Protein AF-A0A4Q3C623-F1 (afdb_monomer)

Nearest PDB structures (foldseek):
  6zt4-assembly1_A  TM=1.343E-01  e=7.161E-01  Mycolicibacterium smegmatis MC2 155

Sequence (150 aa):
MRYSRFEKGSGGHYLKSRSAMIDVTDSSFDDSQGRTTNYMIDLPGGARGRIERNVFVQGADKENHSAFITVASEGQQNSSVNLRIAGNDAHMARGVTWPSALLADRSGTPKQIVDNRIDSRIKPVSEIEAPGFTTRVKDRLRYYLSRLIG

Secondary structure (DSSP, 8-state):
-BS-EEE---SB-SEE---SEEEEES-EEE-TT-SSB--SEEETT--EEEEES-EEEE-S-BS--SEEEEESTT--SS--TTEEEES-EEEEPTT--S-EEEEEE-S---EEEES-EE-TTEEEEE---PPPHHHHHHHHHHHHHHTT--

Solvent-accessible surface area (backbone atoms only — not comparable to full-atom values): 7634 Å² total; per-residue (Å²): 92,60,75,44,83,45,62,54,41,81,43,51,49,81,38,74,43,76,48,54,66,44,51,43,31,54,26,38,41,40,26,64,67,23,35,56,17,34,31,48,34,33,21,38,25,12,30,21,45,39,43,28,48,28,41,37,31,44,39,76,42,47,77,42,60,65,30,37,31,37,28,11,76,78,40,68,83,27,65,33,57,61,22,30,42,29,48,25,41,39,41,69,25,91,89,55,83,72,66,32,13,53,29,26,54,63,61,86,51,61,63,41,78,42,77,56,49,59,38,96,53,42,38,75,64,36,75,65,74,68,74,51,71,67,55,53,51,52,54,53,50,51,55,52,52,62,60,72,77,104

Mean predicted aligned error: 6.78 Å

pLDDT: mean 90.94, std 13.11, range [45.91, 98.94]

Foldseek 3Di:
DEPEEAEAAAAEELEEDQDQADDAEHYEHADQNYAQYEANYENQQFHAYEDEHYEYEQHDHYLYAQENYEGNNNHHPHDNAAREYEHYEYEYHPPDDAAHEHYAYPNPHDYHQYHYHYPPRYHPYDDPPNPPPVSVVVVVVVVVVVVVVD

Radius of gyration: 14.98 Å; Cα contacts (8 Å, |Δi|>4): 395; chains: 1; bounding box: 33×34×41 Å

Structure (mmCIF, N/CA/C/O backbone):
data_AF-A0A4Q3C623-F1
#
_entry.id   AF-A0A4Q3C623-F1
#
loop_
_atom_site.group_PDB
_atom_site.id
_atom_site.type_symbol
_atom_site.label_atom_id
_atom_site.label_alt_id
_atom_site.label_comp_id
_atom_site.label_asym_id
_atom_site.label_entity_id
_atom_site.label_seq_id
_atom_site.pdbx_PDB_ins_code
_atom_site.Cartn_x
_atom_site.Cartn_y
_atom_site.Cartn_z
_atom_site.occupancy
_atom_site.B_iso_or_equiv
_atom_site.auth_seq_id
_atom_site.auth_comp_id
_atom_site.auth_asym_id
_atom_site.auth_atom_id
_atom_site.pdbx_PDB_model_num
ATOM 1 N N . MET A 1 1 ? -14.352 0.409 -2.911 1.00 89.38 1 MET A N 1
ATOM 2 C CA . MET A 1 1 ? -14.044 -0.651 -3.886 1.00 89.38 1 MET A CA 1
ATOM 3 C C . MET A 1 1 ? -13.981 -1.983 -3.170 1.00 89.38 1 MET A C 1
ATOM 5 O O . MET A 1 1 ? -13.404 -2.050 -2.093 1.00 89.38 1 MET A O 1
ATOM 9 N N . ARG A 1 2 ? -14.588 -3.022 -3.743 1.00 94.88 2 ARG A N 1
ATOM 10 C CA . ARG A 1 2 ? -14.584 -4.374 -3.176 1.00 94.88 2 ARG A CA 1
ATOM 11 C C . ARG A 1 2 ? -14.489 -5.411 -4.289 1.00 94.88 2 ARG A C 1
ATOM 13 O O . ARG A 1 2 ? -14.907 -5.101 -5.405 1.00 94.88 2 ARG A O 1
ATOM 20 N N . TYR A 1 3 ? -13.967 -6.603 -3.997 1.00 96.94 3 TYR A N 1
ATOM 21 C CA . TYR A 1 3 ? -13.947 -7.745 -4.929 1.00 96.94 3 TYR A CA 1
ATOM 22 C C . TYR A 1 3 ? -13.338 -7.427 -6.298 1.00 96.94 3 TYR A C 1
ATOM 24 O O . TYR A 1 3 ? -13.817 -7.875 -7.336 1.00 96.94 3 TYR A O 1
ATOM 32 N N . SER A 1 4 ? -12.306 -6.587 -6.307 1.00 97.94 4 SER A N 1
ATOM 33 C CA . SER A 1 4 ? -11.667 -6.109 -7.532 1.00 97.94 4 SER A CA 1
ATOM 34 C C . SER A 1 4 ? -10.274 -6.718 -7.692 1.00 97.94 4 SER A C 1
ATOM 36 O O . SER A 1 4 ? -9.610 -7.035 -6.703 1.00 97.94 4 SER A O 1
ATOM 38 N N . ARG A 1 5 ? -9.818 -6.874 -8.938 1.00 98.00 5 ARG A N 1
ATOM 39 C CA . ARG A 1 5 ? -8.481 -7.383 -9.272 1.00 98.00 5 ARG A CA 1
ATOM 40 C C . ARG A 1 5 ? -7.720 -6.354 -10.095 1.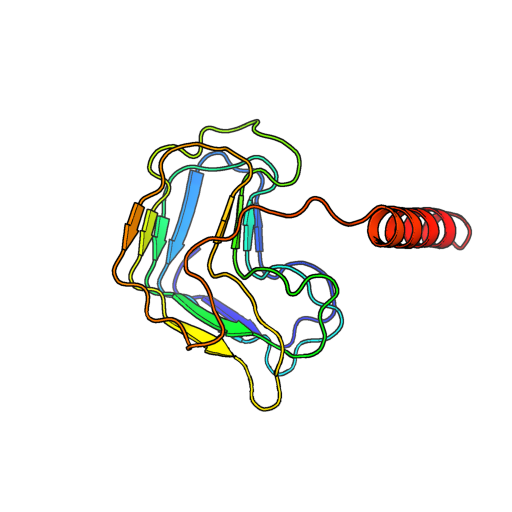00 98.00 5 ARG A C 1
ATOM 42 O O . ARG A 1 5 ? -8.197 -5.922 -11.139 1.00 98.00 5 ARG A O 1
ATOM 49 N N . PHE A 1 6 ? -6.538 -6.003 -9.612 1.00 97.94 6 PHE A N 1
ATOM 50 C CA . PHE A 1 6 ? -5.579 -5.118 -10.253 1.00 97.94 6 PHE A CA 1
ATOM 51 C C . PHE A 1 6 ? -4.339 -5.929 -10.589 1.00 97.94 6 PHE A C 1
ATOM 53 O O . PHE A 1 6 ? -3.798 -6.598 -9.713 1.00 97.94 6 PHE A O 1
ATOM 60 N N . GLU A 1 7 ? -3.891 -5.887 -11.837 1.00 97.38 7 GLU A N 1
ATOM 61 C CA . GLU A 1 7 ? -2.692 -6.601 -12.266 1.00 97.38 7 GLU A CA 1
ATOM 62 C C . GLU A 1 7 ? -2.004 -5.884 -13.426 1.00 97.38 7 GLU A C 1
ATOM 64 O O . GLU A 1 7 ? -2.647 -5.110 -14.138 1.00 97.38 7 GLU A O 1
ATOM 69 N N . LYS A 1 8 ? -0.716 -6.180 -13.645 1.00 95.81 8 LYS A N 1
ATOM 70 C CA . LYS A 1 8 ? 0.032 -5.763 -14.850 1.00 95.81 8 LYS A CA 1
ATOM 71 C C . LYS A 1 8 ? -0.013 -4.250 -15.108 1.00 95.81 8 LYS A C 1
ATOM 73 O O . LYS A 1 8 ? -0.086 -3.814 -16.257 1.00 95.81 8 LYS A O 1
ATOM 78 N N . GLY A 1 9 ? 0.013 -3.445 -14.045 1.00 95.56 9 GLY A N 1
ATOM 79 C CA . GLY A 1 9 ? 0.061 -1.990 -14.158 1.00 95.56 9 GLY A CA 1
ATOM 80 C C . GLY A 1 9 ? 1.282 -1.546 -14.964 1.00 95.56 9 GLY A C 1
ATOM 81 O O . GLY A 1 9 ? 2.348 -2.144 -14.864 1.00 95.56 9 GLY A O 1
ATOM 82 N N . SER A 1 10 ? 1.134 -0.499 -15.769 1.00 95.75 10 SER A N 1
ATOM 83 C CA . SER A 1 10 ? 2.185 0.005 -16.664 1.00 95.75 10 SER A CA 1
ATOM 84 C C . SER A 1 10 ? 2.594 1.441 -16.324 1.00 95.75 10 SER A C 1
ATOM 86 O O . SER A 1 10 ? 2.852 2.243 -17.220 1.00 95.75 10 SER A O 1
ATOM 88 N N . GLY A 1 11 ? 2.547 1.797 -15.040 1.00 92.50 11 GLY A N 1
ATOM 89 C CA . GLY A 1 11 ? 2.739 3.162 -14.557 1.00 92.50 11 GLY A CA 1
ATOM 90 C C . GLY A 1 11 ? 1.869 3.490 -13.345 1.00 92.50 11 GLY A C 1
ATOM 91 O O . GLY A 1 11 ? 0.747 3.000 -13.230 1.00 92.50 11 GLY A O 1
ATOM 92 N N . GLY A 1 12 ? 2.360 4.367 -12.467 1.00 94.25 12 GLY A N 1
ATOM 93 C CA . GLY A 1 12 ? 1.551 4.993 -11.416 1.00 94.25 12 GLY A CA 1
ATOM 94 C C . GLY A 1 12 ? 1.016 4.040 -10.338 1.00 94.25 12 GLY A C 1
ATOM 95 O O . GLY A 1 12 ? 1.483 2.914 -10.172 1.00 94.25 12 GLY A O 1
ATOM 96 N N . HIS A 1 13 ? 0.058 4.529 -9.550 1.00 96.62 13 HIS A N 1
ATOM 97 C CA . HIS A 1 13 ? -0.587 3.766 -8.476 1.00 96.62 13 HIS A CA 1
ATOM 98 C C . HIS A 1 13 ? -1.744 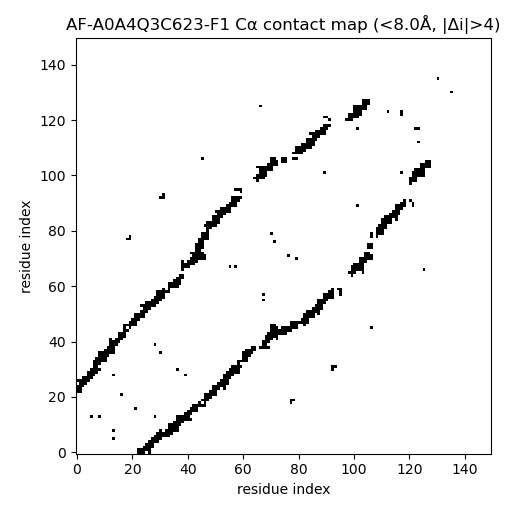2.928 -9.024 1.00 96.62 13 HIS A C 1
ATOM 100 O O . HIS A 1 13 ? -2.506 3.424 -9.852 1.00 96.62 13 HIS A O 1
ATOM 106 N N . TYR A 1 14 ? -1.958 1.7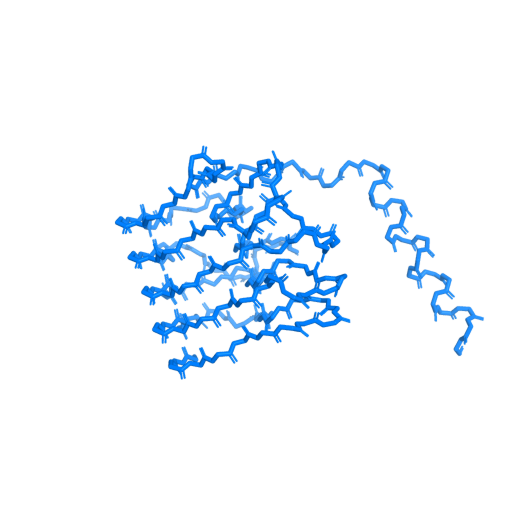18 -8.497 1.00 97.75 14 TYR A N 1
ATOM 107 C CA . TYR A 1 14 ? -3.170 0.950 -8.823 1.00 97.75 14 TYR A CA 1
ATOM 108 C C . TYR A 1 14 ? -4.436 1.629 -8.286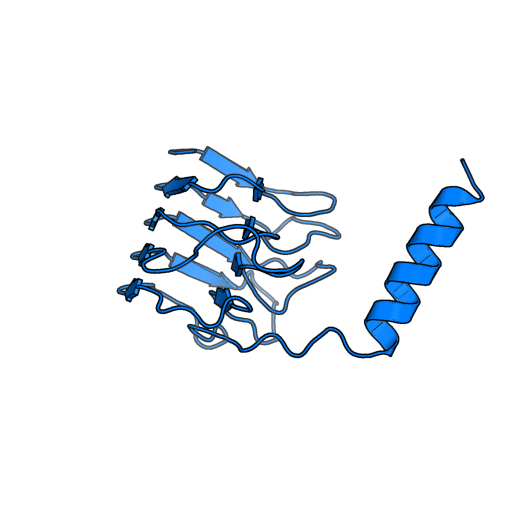 1.00 97.75 14 TYR A C 1
ATOM 110 O O . TYR A 1 14 ? -5.481 1.606 -8.933 1.00 97.75 14 TYR A O 1
ATOM 118 N N . LEU A 1 15 ? -4.337 2.272 -7.120 1.00 98.12 15 LEU A N 1
ATOM 119 C CA . LEU A 1 15 ? -5.395 3.089 -6.544 1.00 98.12 15 LEU A CA 1
ATOM 120 C C . LEU A 1 15 ? -4.798 4.356 -5.934 1.00 98.12 15 LEU A C 1
ATOM 122 O O . LEU A 1 15 ? -3.990 4.283 -5.015 1.00 98.12 15 LEU A O 1
ATOM 126 N N . LYS A 1 16 ? -5.254 5.526 -6.390 1.00 97.88 16 LYS A N 1
ATOM 127 C CA . LYS A 1 16 ? -4.995 6.819 -5.738 1.00 97.88 16 LYS A CA 1
ATOM 128 C C . LYS A 1 16 ? -6.322 7.475 -5.381 1.00 97.88 16 LYS A C 1
ATOM 130 O O . LYS A 1 16 ? -7.154 7.680 -6.262 1.00 97.88 16 LYS A O 1
ATOM 135 N N . SER A 1 17 ? -6.529 7.819 -4.111 1.00 98.12 17 SER A N 1
ATOM 136 C CA . SER A 1 17 ? -7.777 8.444 -3.652 1.00 98.12 17 SER A CA 1
ATOM 137 C C . SER A 1 17 ? -7.536 9.634 -2.734 1.00 98.12 17 SER A C 1
ATOM 139 O O . SER A 1 17 ? -6.805 9.547 -1.754 1.00 98.12 17 SER A O 1
ATOM 141 N N . ARG A 1 18 ? -8.208 10.750 -3.031 1.00 97.88 18 ARG A N 1
ATOM 142 C CA . ARG A 1 18 ? -8.223 11.967 -2.197 1.00 97.88 18 ARG A CA 1
ATOM 143 C C . ARG A 1 18 ? -9.470 12.077 -1.315 1.00 97.88 18 ARG A C 1
ATOM 145 O O . ARG A 1 18 ? -9.673 13.095 -0.659 1.00 97.88 18 ARG A O 1
ATOM 152 N N . SER A 1 19 ? -10.317 11.052 -1.304 1.00 97.81 19 SER A N 1
ATOM 153 C CA . SER A 1 19 ? -11.538 11.034 -0.503 1.00 97.81 19 SER A CA 1
ATOM 154 C C . SER A 1 19 ? -11.224 10.896 0.988 1.00 97.81 19 SER A C 1
ATOM 156 O O . SER A 1 19 ? -10.358 10.119 1.376 1.00 97.81 19 SER A O 1
ATOM 158 N N . ALA A 1 20 ? -11.993 11.583 1.836 1.00 97.38 20 ALA A N 1
ATOM 159 C CA . ALA A 1 20 ? -11.862 11.474 3.292 1.00 97.38 20 ALA A CA 1
ATOM 160 C C . ALA A 1 20 ? -12.200 10.075 3.839 1.00 97.38 20 ALA A C 1
ATOM 162 O O . ALA A 1 20 ? -11.785 9.726 4.944 1.00 97.38 20 ALA A O 1
ATOM 163 N N . MET A 1 21 ? -12.967 9.293 3.076 1.00 97.69 21 MET A N 1
ATOM 164 C CA . MET A 1 21 ? -13.390 7.938 3.410 1.00 97.69 21 MET A CA 1
ATOM 165 C C . MET A 1 21 ? -12.834 6.940 2.406 1.00 97.69 21 MET A C 1
ATOM 167 O O . MET A 1 21 ? -12.964 7.143 1.197 1.00 97.69 21 MET A O 1
ATOM 171 N N . ILE A 1 22 ? -12.278 5.843 2.915 1.00 98.38 22 ILE A N 1
ATOM 172 C CA . ILE A 1 22 ? -11.806 4.720 2.113 1.00 98.38 22 ILE A CA 1
ATOM 173 C C . ILE A 1 22 ? -12.468 3.414 2.556 1.00 98.38 22 ILE A C 1
ATOM 175 O O . ILE A 1 22 ? -12.644 3.143 3.743 1.00 98.38 22 ILE A O 1
ATOM 179 N N . ASP A 1 23 ? -12.831 2.595 1.580 1.00 98.56 23 ASP A N 1
ATOM 180 C CA . ASP A 1 23 ? -13.308 1.231 1.789 1.00 98.56 23 ASP A CA 1
ATOM 181 C C . ASP A 1 23 ? -12.745 0.396 0.642 1.00 98.56 23 ASP A C 1
ATOM 183 O O . ASP A 1 23 ? -13.264 0.441 -0.473 1.00 98.56 23 ASP A O 1
ATOM 187 N N . VAL A 1 24 ? -11.611 -0.256 0.883 1.00 98.69 24 VAL A N 1
ATOM 188 C CA . VAL A 1 24 ? -10.924 -1.145 -0.061 1.00 98.69 24 VAL A CA 1
ATOM 189 C C . VAL A 1 24 ? -10.833 -2.502 0.602 1.00 98.69 24 VAL A C 1
ATOM 191 O O . VAL A 1 24 ? -9.989 -2.719 1.470 1.00 98.69 24 VAL A O 1
ATOM 194 N N . THR A 1 25 ? -11.745 -3.399 0.252 1.00 98.81 25 THR A N 1
ATOM 195 C CA . THR A 1 25 ? -11.782 -4.711 0.893 1.00 98.81 25 THR A CA 1
ATOM 196 C C . THR A 1 25 ? -11.844 -5.842 -0.106 1.00 98.81 25 THR A C 1
ATOM 198 O O . THR A 1 25 ? -12.314 -5.662 -1.231 1.00 98.81 25 THR A O 1
ATOM 201 N N . ASP A 1 26 ? -11.373 -7.014 0.311 1.00 98.69 26 ASP A N 1
ATOM 202 C CA . ASP A 1 26 ? -11.587 -8.266 -0.417 1.00 98.69 26 ASP A CA 1
ATOM 203 C C . ASP A 1 26 ? -11.114 -8.179 -1.887 1.00 98.69 26 ASP A C 1
ATOM 205 O O . ASP A 1 26 ? -11.746 -8.712 -2.794 1.00 98.69 26 ASP A O 1
ATOM 209 N N . SER A 1 27 ? -10.048 -7.411 -2.143 1.00 98.75 27 SER A N 1
ATOM 210 C CA . SER A 1 27 ? -9.507 -7.123 -3.478 1.00 98.75 27 SER A CA 1
ATOM 211 C C . SER A 1 27 ? -8.070 -7.634 -3.616 1.00 98.75 27 SER A C 1
ATOM 213 O O . SER A 1 27 ? -7.411 -7.952 -2.629 1.00 98.75 27 SER A O 1
ATOM 215 N N . SER A 1 28 ? -7.562 -7.715 -4.844 1.00 98.69 28 SER A N 1
ATOM 216 C CA . SER A 1 28 ? -6.188 -8.152 -5.120 1.00 98.69 28 SER A CA 1
ATOM 217 C C . SER A 1 28 ? -5.417 -7.132 -5.949 1.00 98.69 28 SER A C 1
ATOM 219 O O . SER A 1 28 ? -5.960 -6.541 -6.882 1.00 98.69 28 SER A O 1
ATOM 221 N N . PHE A 1 29 ? -4.147 -6.953 -5.598 1.00 98.75 29 PHE A N 1
ATOM 222 C CA . PHE A 1 29 ? -3.179 -6.103 -6.281 1.00 98.75 29 PHE A CA 1
ATOM 223 C C . PHE A 1 29 ? -1.949 -6.948 -6.608 1.00 98.75 29 PHE A C 1
ATOM 225 O O . PHE A 1 29 ? -1.090 -7.169 -5.756 1.00 98.75 29 PHE A O 1
ATOM 232 N N . ASP A 1 30 ? -1.897 -7.458 -7.833 1.00 98.50 30 ASP A N 1
ATOM 233 C CA . ASP A 1 30 ? -0.825 -8.318 -8.318 1.00 98.50 30 ASP A CA 1
ATOM 234 C C . ASP A 1 30 ? 0.122 -7.539 -9.233 1.00 98.50 30 ASP A C 1
ATOM 236 O O . ASP A 1 30 ? -0.082 -7.399 -10.441 1.00 98.50 30 ASP A O 1
ATOM 240 N N . ASP A 1 31 ? 1.186 -7.019 -8.634 1.00 98.31 31 ASP A N 1
ATOM 241 C CA . ASP A 1 31 ? 2.200 -6.237 -9.326 1.00 98.31 31 ASP A CA 1
ATOM 242 C C . ASP A 1 31 ? 3.352 -7.100 -9.855 1.00 98.31 31 ASP A C 1
ATOM 244 O O . ASP A 1 31 ? 4.327 -6.572 -10.379 1.00 98.31 31 ASP A O 1
ATOM 248 N N . SER A 1 32 ? 3.255 -8.434 -9.782 1.00 97.88 32 SER A N 1
ATOM 249 C CA . SER A 1 32 ? 4.329 -9.346 -10.214 1.00 97.88 32 SER A CA 1
ATOM 250 C C . SER A 1 32 ? 4.727 -9.190 -11.687 1.00 97.88 32 SER A C 1
ATOM 252 O O . SER A 1 32 ? 5.851 -9.517 -12.065 1.00 97.88 32 SER A O 1
ATOM 254 N N . GLN A 1 33 ? 3.811 -8.685 -12.513 1.00 97.69 33 GLN A N 1
ATOM 255 C CA . GLN A 1 33 ? 4.002 -8.369 -13.932 1.00 97.69 33 GLN A CA 1
ATOM 256 C C . GLN A 1 33 ? 3.831 -6.867 -14.218 1.00 97.69 33 GLN A C 1
ATOM 258 O O . GLN A 1 33 ? 3.615 -6.472 -15.365 1.00 97.69 33 GLN A O 1
ATOM 263 N N . GLY A 1 34 ? 3.866 -6.033 -13.177 1.00 97.38 34 GLY A N 1
ATOM 264 C CA . GLY A 1 34 ? 3.830 -4.585 -13.306 1.00 97.38 34 GLY A CA 1
ATOM 265 C C . GLY A 1 34 ? 5.134 -4.026 -13.867 1.00 97.38 34 GLY A C 1
ATOM 266 O O . GLY A 1 34 ? 6.189 -4.657 -13.792 1.00 97.38 34 GLY A O 1
ATOM 267 N N . ARG A 1 35 ? 5.041 -2.836 -14.455 1.00 97.06 35 ARG A N 1
ATOM 268 C CA . ARG A 1 35 ? 6.161 -2.061 -14.990 1.00 97.06 35 ARG A CA 1
ATOM 269 C C . ARG A 1 35 ? 6.014 -0.612 -14.582 1.00 97.06 35 ARG A C 1
ATOM 271 O O . ARG A 1 35 ? 4.922 -0.053 -14.714 1.00 97.06 35 ARG A O 1
ATOM 278 N N . THR A 1 36 ? 7.101 -0.009 -14.100 1.00 94.94 36 THR A N 1
ATOM 279 C CA . THR A 1 36 ? 7.151 1.395 -13.672 1.00 94.94 36 THR A CA 1
ATOM 280 C C . THR A 1 36 ? 5.998 1.785 -12.737 1.00 94.94 36 THR A C 1
ATOM 282 O O . THR A 1 36 ? 5.506 2.912 -12.775 1.00 94.94 36 THR A O 1
ATOM 285 N N . THR A 1 37 ? 5.500 0.848 -11.924 1.00 96.81 37 THR A N 1
ATOM 286 C CA . THR A 1 37 ? 4.372 1.115 -11.023 1.00 96.81 37 THR A CA 1
ATOM 287 C C . THR A 1 37 ? 4.850 1.822 -9.761 1.00 96.81 37 THR A C 1
ATOM 289 O O . THR A 1 37 ? 6.038 1.921 -9.462 1.00 96.81 37 THR A O 1
ATOM 292 N N . ASN A 1 38 ? 3.914 2.339 -8.984 1.00 95.88 38 ASN A N 1
ATOM 293 C CA . ASN A 1 38 ? 4.179 3.069 -7.755 1.00 95.88 38 ASN A CA 1
ATOM 294 C C . ASN A 1 38 ? 3.512 2.339 -6.572 1.00 95.88 38 ASN A C 1
ATOM 296 O O . ASN A 1 38 ? 3.218 1.143 -6.678 1.00 95.88 38 ASN A O 1
ATOM 300 N N . TYR A 1 39 ? 3.267 3.012 -5.443 1.00 96.62 39 TYR A N 1
ATOM 301 C CA . TYR A 1 39 ? 2.495 2.414 -4.340 1.00 96.62 39 TYR A CA 1
ATOM 302 C C . TYR A 1 39 ? 1.181 1.813 -4.856 1.00 96.62 39 TYR A C 1
ATOM 304 O O . TYR A 1 39 ? 0.521 2.421 -5.700 1.00 96.62 39 TYR A O 1
ATOM 312 N N . MET A 1 40 ? 0.783 0.645 -4.348 1.00 98.38 40 MET A N 1
ATOM 313 C CA . MET A 1 40 ? -0.455 -0.005 -4.789 1.00 98.38 40 MET A CA 1
ATOM 314 C C . MET A 1 40 ? -1.680 0.810 -4.386 1.00 98.38 40 MET A C 1
ATOM 316 O O . MET A 1 40 ? -2.588 0.996 -5.193 1.00 98.38 40 MET A O 1
ATOM 320 N N . ILE A 1 41 ? -1.670 1.341 -3.161 1.00 98.62 41 ILE A N 1
ATOM 321 C CA . ILE A 1 41 ? -2.688 2.262 -2.661 1.00 98.62 41 ILE A CA 1
ATOM 322 C C . ILE A 1 41 ? -2.006 3.542 -2.178 1.00 98.62 41 ILE A C 1
ATOM 324 O O . ILE A 1 41 ? -1.167 3.514 -1.280 1.00 98.62 41 ILE A O 1
ATOM 328 N N . ASP A 1 42 ? -2.407 4.678 -2.735 1.00 98.19 42 ASP A N 1
ATOM 329 C CA . ASP A 1 42 ? -1.984 6.005 -2.300 1.00 98.19 42 ASP A CA 1
ATOM 330 C C . ASP A 1 42 ? -3.184 6.828 -1.821 1.00 98.19 42 ASP A C 1
ATOM 332 O O . ASP A 1 42 ? -4.131 7.105 -2.564 1.00 98.19 42 ASP A O 1
ATOM 336 N N . LEU A 1 43 ? -3.132 7.221 -0.549 1.00 98.31 43 LEU A N 1
ATOM 337 C CA . LEU A 1 43 ? -4.069 8.131 0.102 1.00 98.31 43 LEU A CA 1
ATOM 338 C C . LEU A 1 43 ? -3.343 9.457 0.361 1.00 98.31 43 LEU A C 1
ATOM 340 O O . LEU A 1 43 ? -2.991 9.750 1.511 1.00 98.31 43 LEU A O 1
ATOM 344 N N . PRO A 1 44 ? -3.076 10.262 -0.686 1.00 96.94 44 PRO A N 1
ATOM 345 C CA . PRO A 1 44 ? -2.133 11.371 -0.613 1.00 96.94 44 PRO A CA 1
ATOM 346 C C . PRO A 1 44 ? -2.503 12.421 0.425 1.00 96.94 44 PRO A C 1
ATOM 348 O O . PRO A 1 44 ? -1.601 12.984 1.033 1.00 96.94 44 PRO A O 1
ATOM 351 N N . GLY A 1 45 ? -3.802 12.639 0.660 1.00 96.62 45 GLY A N 1
ATOM 352 C CA . GLY A 1 45 ? -4.287 13.573 1.675 1.00 96.62 45 GLY A CA 1
ATOM 353 C C . GLY A 1 45 ? -4.718 12.954 3.000 1.00 96.62 45 GLY A C 1
ATOM 354 O O . GLY A 1 45 ? -5.312 13.632 3.838 1.00 96.62 45 GLY A O 1
ATOM 355 N N . GLY A 1 46 ? -4.469 11.656 3.175 1.00 97.50 46 GLY A N 1
ATOM 356 C CA . GLY A 1 46 ? -5.035 10.860 4.256 1.00 97.50 46 GLY A CA 1
ATOM 357 C C . GLY A 1 46 ? -6.487 10.445 4.001 1.00 97.50 46 GLY A C 1
ATOM 358 O O . GLY A 1 46 ? -7.160 10.967 3.108 1.00 97.50 46 GLY A O 1
ATOM 359 N N . ALA A 1 47 ? -6.960 9.486 4.796 1.00 97.88 47 ALA A N 1
ATOM 360 C CA . ALA A 1 47 ? -8.351 9.040 4.837 1.00 97.88 47 ALA A CA 1
ATOM 361 C C . ALA A 1 47 ? -8.607 8.202 6.098 1.00 97.88 47 ALA A C 1
ATOM 363 O O . ALA A 1 47 ? -7.689 7.575 6.631 1.00 97.88 47 ALA A O 1
ATOM 364 N N . ARG A 1 48 ? -9.872 8.110 6.517 1.00 97.25 48 ARG A N 1
ATOM 365 C CA . ARG A 1 48 ? -10.347 7.129 7.507 1.00 97.25 48 ARG A CA 1
ATOM 366 C C . ARG A 1 48 ? -11.164 6.035 6.820 1.00 97.25 48 ARG A C 1
ATOM 368 O O . ARG A 1 48 ? -11.670 6.232 5.718 1.00 97.25 48 ARG A O 1
ATOM 375 N N . GLY A 1 49 ? -11.328 4.892 7.478 1.00 98.06 49 GLY A N 1
ATOM 376 C CA . GLY A 1 49 ? -12.094 3.764 6.946 1.00 98.06 49 GLY A CA 1
ATOM 377 C C . GLY A 1 49 ? -11.294 2.469 6.964 1.00 98.06 49 GLY A C 1
ATOM 378 O O . GLY A 1 49 ? -10.620 2.195 7.956 1.00 98.06 49 GLY A O 1
ATOM 379 N N . ARG A 1 50 ? -11.403 1.659 5.906 1.00 98.62 50 ARG A N 1
ATOM 380 C CA . ARG A 1 50 ? -10.922 0.271 5.898 1.00 98.62 50 ARG A CA 1
ATOM 381 C C . ARG A 1 50 ? -10.136 -0.086 4.642 1.00 98.62 50 ARG A C 1
ATOM 383 O O . ARG A 1 50 ? -10.583 0.179 3.527 1.00 98.62 50 ARG A O 1
ATOM 390 N N . ILE A 1 51 ? -9.006 -0.750 4.853 1.00 98.81 51 ILE A N 1
ATOM 391 C CA . ILE A 1 51 ? -8.228 -1.487 3.859 1.00 98.81 51 ILE A CA 1
ATOM 392 C C . ILE A 1 51 ? -8.054 -2.904 4.412 1.00 98.81 51 ILE A C 1
ATOM 394 O O . ILE A 1 51 ? -7.164 -3.152 5.226 1.00 98.81 51 ILE A O 1
ATOM 398 N N . GLU A 1 52 ? -8.960 -3.816 4.063 1.00 98.88 52 GLU A N 1
ATOM 399 C CA . GLU A 1 52 ? -9.059 -5.112 4.747 1.00 98.88 52 GLU A CA 1
ATOM 400 C C . GLU A 1 52 ? -9.165 -6.316 3.824 1.00 98.88 52 GLU A C 1
ATOM 402 O O . GLU A 1 52 ? -9.845 -6.257 2.803 1.00 98.88 52 GLU A O 1
ATOM 407 N N . ARG A 1 53 ? -8.586 -7.448 4.246 1.00 98.81 53 ARG A N 1
ATOM 408 C CA . ARG A 1 53 ? -8.702 -8.739 3.540 1.00 98.81 53 ARG A CA 1
ATOM 409 C C . ARG A 1 53 ? -8.293 -8.658 2.068 1.00 98.81 53 ARG A C 1
ATOM 411 O O . ARG A 1 53 ? -8.835 -9.366 1.225 1.00 98.81 53 ARG A O 1
ATOM 418 N N . ASN A 1 54 ? -7.355 -7.767 1.752 1.00 98.94 54 ASN A N 1
ATOM 419 C CA . ASN A 1 54 ? -6.790 -7.672 0.417 1.00 98.94 54 ASN A CA 1
ATOM 420 C C . ASN A 1 54 ? -5.557 -8.562 0.294 1.00 98.94 54 ASN A C 1
ATOM 422 O O . ASN A 1 54 ? -4.866 -8.823 1.280 1.00 98.94 54 ASN A O 1
ATOM 426 N N . VAL A 1 55 ? -5.262 -8.963 -0.936 1.00 98.88 55 VAL A N 1
ATOM 427 C CA . VAL A 1 55 ? -4.012 -9.633 -1.297 1.00 98.88 55 VAL A CA 1
ATOM 428 C C . VAL A 1 55 ? -3.132 -8.653 -2.060 1.00 98.88 55 VAL A C 1
ATOM 430 O O . VAL A 1 55 ? -3.590 -8.017 -3.010 1.00 98.88 55 VAL A O 1
ATOM 433 N N . PHE A 1 56 ? -1.867 -8.555 -1.672 1.00 98.88 56 PHE A N 1
ATOM 434 C CA . PHE A 1 56 ? -0.880 -7.715 -2.328 1.00 98.88 56 PHE A CA 1
ATOM 435 C C . PHE A 1 56 ? 0.359 -8.524 -2.725 1.00 98.88 56 PHE A C 1
ATOM 437 O O . PHE A 1 56 ? 0.980 -9.164 -1.876 1.00 98.88 56 PHE A O 1
ATOM 444 N N . VAL A 1 57 ? 0.754 -8.433 -3.996 1.00 98.56 57 VAL A N 1
ATOM 445 C CA . VAL A 1 57 ? 1.963 -9.066 -4.545 1.00 98.56 57 VAL A CA 1
ATOM 446 C C . VAL A 1 57 ? 2.883 -7.984 -5.083 1.00 98.56 57 VAL A C 1
ATOM 448 O O . VAL A 1 57 ? 2.589 -7.384 -6.113 1.00 98.56 57 VAL A O 1
ATOM 451 N N . GLN A 1 58 ? 3.978 -7.695 -4.387 1.00 97.94 58 GLN A N 1
ATOM 452 C CA . GLN A 1 58 ? 4.884 -6.607 -4.760 1.00 97.94 58 GLN A CA 1
ATOM 453 C C . GLN A 1 58 ? 5.812 -7.013 -5.906 1.00 97.94 58 GLN A C 1
ATOM 455 O O . GLN A 1 58 ? 6.595 -7.952 -5.767 1.00 97.94 58 GLN A O 1
ATOM 460 N N . GLY A 1 59 ? 5.739 -6.282 -7.019 1.00 97.81 59 GLY A N 1
ATOM 461 C CA . GLY A 1 59 ? 6.571 -6.475 -8.201 1.00 97.81 59 GLY A CA 1
ATOM 462 C C . GLY A 1 59 ? 7.978 -5.907 -8.068 1.00 97.81 59 GLY A C 1
ATOM 463 O O . GLY A 1 59 ? 8.271 -5.117 -7.172 1.00 97.81 59 GLY A O 1
ATOM 464 N N . ALA A 1 60 ? 8.855 -6.297 -8.996 1.00 96.44 60 ALA A N 1
ATOM 465 C CA . ALA A 1 60 ? 10.245 -5.840 -9.029 1.00 96.44 60 ALA A CA 1
ATOM 466 C C . ALA A 1 60 ? 10.435 -4.473 -9.711 1.00 96.44 60 ALA A C 1
ATOM 468 O O . ALA A 1 60 ? 11.375 -3.757 -9.370 1.00 96.44 60 ALA A O 1
ATOM 469 N N . ASP A 1 61 ? 9.574 -4.116 -10.667 1.00 96.00 61 ASP A N 1
ATOM 470 C CA . ASP A 1 61 ? 9.709 -2.911 -11.493 1.00 96.00 61 ASP A CA 1
ATOM 471 C C . ASP A 1 61 ? 8.790 -1.795 -10.978 1.00 96.00 61 ASP A C 1
ATOM 473 O O . ASP A 1 61 ? 7.612 -1.697 -11.339 1.00 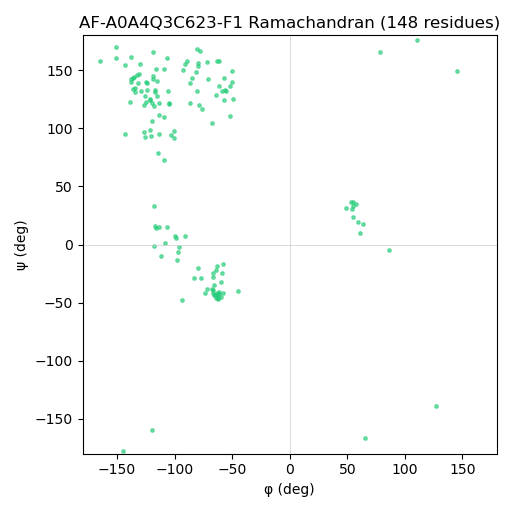96.00 61 ASP A O 1
ATOM 477 N N . LYS A 1 62 ? 9.348 -0.969 -10.084 1.00 92.44 62 LYS A N 1
ATOM 478 C CA . LYS A 1 62 ? 8.632 0.110 -9.405 1.00 92.44 62 LYS A CA 1
ATOM 479 C C . LYS A 1 62 ? 9.440 1.394 -9.345 1.00 92.44 62 LYS A C 1
ATOM 481 O O . LYS A 1 62 ? 10.638 1.382 -9.074 1.00 92.44 62 LYS A O 1
ATOM 486 N N . GLU A 1 63 ? 8.747 2.515 -9.473 1.00 91.00 63 GLU A N 1
ATOM 487 C CA . GLU A 1 63 ? 9.289 3.838 -9.168 1.00 91.00 63 GLU A CA 1
ATOM 488 C C . GLU A 1 63 ? 9.412 4.062 -7.658 1.00 91.00 63 GLU A C 1
ATOM 490 O O . GLU A 1 63 ? 10.426 4.576 -7.193 1.00 91.00 63 GLU A O 1
ATOM 495 N N . ASN A 1 64 ? 8.403 3.636 -6.888 1.00 90.69 64 ASN A N 1
ATOM 496 C CA . ASN A 1 64 ? 8.453 3.622 -5.428 1.00 90.69 64 ASN A CA 1
ATOM 497 C C . ASN A 1 64 ? 8.109 2.236 -4.905 1.00 90.69 64 ASN A C 1
ATOM 499 O O . ASN A 1 64 ? 7.007 1.727 -5.109 1.00 90.69 64 ASN A O 1
ATOM 503 N N . HIS A 1 65 ? 9.060 1.659 -4.187 1.00 92.94 65 HIS A N 1
ATOM 504 C CA . HIS A 1 65 ? 8.986 0.302 -3.669 1.00 92.94 65 HIS A CA 1
ATOM 505 C C . HIS A 1 65 ? 9.023 0.237 -2.133 1.00 92.94 65 HIS A C 1
ATOM 507 O O . HIS A 1 65 ? 8.955 -0.837 -1.533 1.00 92.94 65 HIS A O 1
ATOM 513 N N . SER A 1 66 ? 9.137 1.394 -1.479 1.00 93.56 66 SER A N 1
ATOM 514 C CA . SER A 1 66 ? 9.304 1.514 -0.028 1.00 93.56 66 SER A CA 1
ATOM 515 C C . SER A 1 66 ? 8.080 1.057 0.763 1.00 93.56 66 SER A C 1
ATOM 517 O O . SER A 1 66 ? 8.235 0.650 1.912 1.00 93.56 66 SER A O 1
ATOM 519 N N . ALA A 1 67 ? 6.888 1.078 0.160 1.00 97.25 67 ALA A N 1
ATOM 520 C CA . ALA A 1 67 ? 5.667 0.617 0.802 1.00 97.25 67 ALA A CA 1
ATOM 521 C C . ALA A 1 67 ? 4.622 0.072 -0.183 1.00 97.25 67 ALA A C 1
ATOM 523 O O . ALA A 1 67 ? 4.734 0.219 -1.400 1.00 97.25 67 ALA A O 1
ATOM 524 N N . PHE A 1 68 ? 3.581 -0.548 0.363 1.00 98.38 68 PHE A N 1
ATOM 525 C CA . PHE A 1 68 ? 2.403 -1.013 -0.368 1.00 98.38 68 PHE A CA 1
ATOM 526 C C . PHE A 1 68 ? 1.294 0.043 -0.333 1.00 98.38 68 PHE A C 1
ATOM 528 O O . PHE A 1 68 ? 0.722 0.392 -1.370 1.00 98.38 68 PHE A O 1
ATOM 535 N N . ILE A 1 69 ? 1.027 0.569 0.866 1.00 98.50 69 ILE A N 1
ATOM 536 C CA . ILE A 1 69 ? 0.025 1.595 1.151 1.00 98.50 69 ILE A CA 1
ATOM 537 C C . ILE A 1 69 ? 0.747 2.838 1.666 1.00 98.50 69 ILE A C 1
ATOM 539 O O . ILE A 1 69 ? 1.547 2.740 2.595 1.00 98.50 69 ILE A O 1
ATOM 543 N N . THR A 1 70 ? 0.430 4.013 1.127 1.00 97.50 70 THR A N 1
ATOM 544 C CA . THR A 1 70 ? 0.905 5.290 1.675 1.00 97.50 70 THR A CA 1
ATOM 545 C C . THR A 1 70 ? -0.258 6.174 2.127 1.00 97.50 70 THR A C 1
ATOM 547 O O . THR A 1 70 ? -1.309 6.223 1.486 1.00 97.50 70 THR A O 1
ATOM 550 N N . VAL A 1 71 ? -0.064 6.894 3.232 1.00 97.25 71 VAL A N 1
ATOM 551 C CA . VAL A 1 71 ? -1.066 7.770 3.856 1.00 97.25 71 VAL A CA 1
ATOM 552 C C . VAL A 1 71 ? -0.475 9.153 4.111 1.00 97.25 71 VAL A C 1
ATOM 554 O O . VAL A 1 71 ? 0.612 9.274 4.676 1.00 97.25 71 VAL A O 1
ATOM 557 N N . ALA A 1 72 ? -1.220 10.192 3.722 1.00 95.31 72 ALA A N 1
ATOM 558 C CA . ALA A 1 72 ? -0.869 11.605 3.903 1.00 95.31 72 ALA A CA 1
ATOM 559 C C . ALA A 1 72 ? 0.482 11.996 3.262 1.00 95.31 72 ALA A C 1
ATOM 561 O O . ALA A 1 72 ? 1.239 12.817 3.782 1.00 95.31 72 ALA A O 1
ATOM 562 N N . SER A 1 73 ? 0.815 11.385 2.120 1.00 91.38 73 SER A N 1
ATOM 563 C CA . SER A 1 73 ? 2.089 11.597 1.423 1.00 91.38 73 SER A CA 1
ATOM 564 C C . SER A 1 73 ? 2.254 13.018 0.863 1.00 91.38 73 SER A C 1
ATOM 566 O O . SER A 1 73 ? 3.393 13.484 0.782 1.00 91.38 73 SER A O 1
ATOM 568 N N . GLU A 1 74 ? 1.148 13.697 0.539 1.00 92.81 74 GLU A N 1
ATOM 569 C CA . GLU A 1 74 ? 1.045 15.074 0.020 1.00 92.81 74 GLU A CA 1
ATOM 570 C C . GLU A 1 74 ? 0.517 16.059 1.092 1.00 92.81 74 GLU A C 1
ATOM 572 O O . GLU A 1 74 ? 0.103 17.176 0.778 1.00 92.81 74 GLU A O 1
ATOM 577 N N . GLY A 1 75 ? 0.520 15.651 2.365 1.00 86.50 75 GLY A N 1
ATOM 578 C CA . GLY A 1 75 ? -0.050 16.401 3.484 1.00 86.50 75 GLY A CA 1
ATOM 579 C C . GLY A 1 75 ? -1.309 15.743 4.049 1.00 86.50 75 GLY A C 1
ATOM 580 O O . GLY A 1 75 ? -1.777 14.721 3.559 1.00 86.50 75 GLY A O 1
ATOM 581 N N . GLN A 1 76 ? -1.842 16.311 5.129 1.00 88.56 76 GLN A N 1
ATOM 582 C CA . GLN A 1 76 ? -2.973 15.739 5.858 1.00 88.56 76 GLN A CA 1
ATOM 583 C C . GLN A 1 76 ? -4.203 16.643 5.749 1.00 88.56 76 GLN A C 1
ATOM 585 O O . GLN A 1 76 ? -4.524 17.397 6.663 1.00 88.56 76 GLN A O 1
ATOM 590 N N . GLN A 1 77 ? -4.893 16.570 4.611 1.00 94.81 77 GLN A N 1
ATOM 591 C CA . GLN A 1 77 ? -6.170 17.261 4.407 1.00 94.81 77 GLN A CA 1
ATOM 592 C C . GLN A 1 77 ? -7.325 16.535 5.112 1.00 94.81 77 GLN A C 1
ATOM 594 O O . GLN A 1 77 ? -8.290 17.169 5.531 1.00 94.81 77 GLN A O 1
ATOM 599 N N . ASN A 1 78 ? -7.221 15.213 5.274 1.00 95.69 78 ASN A N 1
ATOM 600 C CA . ASN A 1 78 ? -8.222 14.382 5.929 1.00 95.69 78 ASN A CA 1
ATOM 601 C C . ASN A 1 78 ? -7.642 13.688 7.168 1.00 95.69 78 ASN A C 1
ATOM 603 O O . ASN A 1 7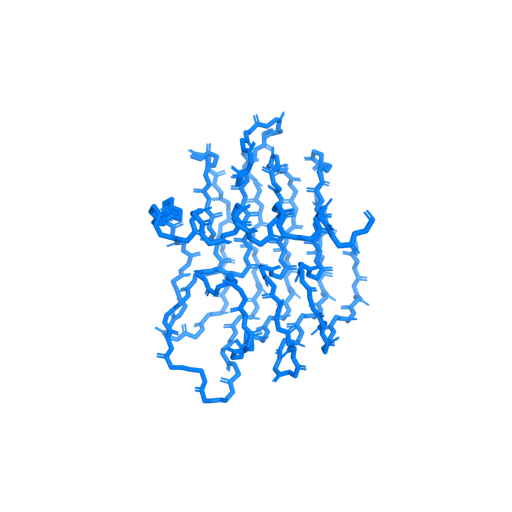8 ? -6.494 13.233 7.190 1.00 95.69 78 ASN A O 1
ATOM 607 N N . SER A 1 79 ? -8.476 13.520 8.197 1.00 94.06 79 SER A N 1
ATOM 608 C CA . SER A 1 79 ? -8.118 12.687 9.346 1.00 94.06 79 SER A CA 1
ATOM 609 C C . SER A 1 79 ? -7.884 11.240 8.915 1.00 94.06 79 SER A C 1
ATOM 611 O O . SER A 1 79 ? -8.662 10.680 8.143 1.00 94.06 79 SER A O 1
ATOM 613 N N . SER A 1 80 ? -6.823 10.639 9.453 1.00 96.06 80 SER A N 1
ATOM 614 C CA . SER A 1 80 ? -6.511 9.216 9.279 1.00 96.06 80 SER A CA 1
ATOM 615 C C . SER A 1 80 ? -6.551 8.442 10.602 1.00 96.06 80 SER A C 1
ATOM 617 O O . SER A 1 80 ? -6.080 7.307 10.679 1.00 96.06 80 SER A O 1
ATOM 619 N N . VAL A 1 81 ? -7.135 9.052 11.642 1.00 93.25 81 VAL A N 1
ATOM 620 C CA . VAL A 1 81 ? -7.383 8.405 12.934 1.00 93.25 81 VAL A CA 1
ATOM 621 C C . VAL A 1 81 ? -8.272 7.187 12.714 1.00 93.25 81 VAL A C 1
ATOM 623 O O . VAL A 1 81 ? -9.304 7.274 12.044 1.00 93.25 81 VAL A O 1
ATOM 626 N N . ASN A 1 82 ? -7.879 6.059 13.301 1.00 92.88 82 ASN A N 1
ATOM 627 C CA . ASN A 1 82 ? -8.598 4.789 13.214 1.00 92.88 82 ASN A CA 1
ATOM 628 C C . ASN A 1 82 ? -8.775 4.262 11.782 1.00 92.88 82 ASN A C 1
ATOM 630 O O . ASN A 1 82 ? -9.632 3.407 11.555 1.00 92.88 82 ASN A O 1
ATOM 634 N N . LEU A 1 83 ? -7.970 4.722 10.814 1.00 98.06 83 LEU A N 1
ATOM 635 C CA . LEU A 1 83 ? -7.840 3.996 9.555 1.00 98.06 83 LEU A CA 1
ATOM 636 C C . LEU A 1 83 ? -7.383 2.571 9.879 1.00 98.06 83 LEU A C 1
ATOM 638 O O . LEU A 1 83 ? -6.379 2.361 10.571 1.00 98.06 83 LEU A O 1
ATOM 642 N N . ARG A 1 84 ? -8.166 1.609 9.400 1.00 98.56 84 ARG A N 1
ATOM 643 C CA . ARG A 1 84 ? -7.997 0.199 9.702 1.00 98.56 84 ARG A CA 1
ATOM 644 C C . ARG A 1 84 ? -7.386 -0.521 8.516 1.00 98.56 84 ARG A C 1
ATOM 646 O O . ARG A 1 84 ? -7.944 -0.508 7.423 1.00 98.56 84 ARG A O 1
ATOM 653 N N . ILE A 1 85 ? -6.242 -1.142 8.755 1.00 98.69 85 ILE A N 1
ATOM 654 C CA . ILE A 1 85 ? -5.480 -1.937 7.799 1.00 98.69 85 ILE A CA 1
ATOM 655 C C . ILE A 1 85 ? -5.386 -3.330 8.403 1.00 98.69 85 ILE A C 1
ATOM 657 O O . ILE A 1 85 ? -4.542 -3.568 9.268 1.00 98.69 85 ILE A O 1
ATOM 661 N N . ALA A 1 86 ? -6.310 -4.216 8.038 1.00 98.75 86 ALA A N 1
ATOM 662 C CA . ALA A 1 86 ? -6.494 -5.457 8.783 1.00 98.75 86 ALA A CA 1
ATOM 663 C C . ALA A 1 86 ? -6.710 -6.700 7.924 1.00 98.75 86 ALA A C 1
ATOM 665 O O . ALA A 1 86 ? -7.423 -6.662 6.923 1.00 98.75 86 ALA A O 1
ATOM 666 N N . GLY A 1 87 ? -6.142 -7.826 8.356 1.00 98.75 87 GLY A N 1
ATOM 667 C CA . GLY A 1 87 ? -6.365 -9.117 7.702 1.00 98.75 87 GLY A CA 1
ATOM 668 C C . GLY A 1 87 ? -5.855 -9.188 6.262 1.00 98.75 87 GLY A C 1
ATOM 669 O O . GLY A 1 87 ? -6.330 -10.027 5.504 1.00 98.75 87 GLY A O 1
ATOM 670 N N . ASN A 1 88 ? -4.971 -8.278 5.844 1.00 98.94 88 ASN A N 1
ATOM 671 C CA . ASN A 1 88 ? -4.398 -8.309 4.504 1.00 98.94 88 ASN A CA 1
ATOM 672 C C . ASN A 1 88 ? -3.271 -9.343 4.431 1.00 98.94 88 ASN A C 1
ATOM 674 O O . ASN A 1 88 ? -2.600 -9.612 5.428 1.00 98.94 88 ASN A O 1
ATOM 678 N N . ASP A 1 89 ? -3.040 -9.866 3.235 1.00 98.88 89 ASP A N 1
ATOM 679 C CA . ASP A 1 89 ? -1.921 -10.742 2.917 1.00 98.88 89 ASP A CA 1
ATOM 680 C C . ASP A 1 89 ? -0.984 -10.037 1.938 1.00 98.88 89 ASP A C 1
ATOM 682 O O . ASP A 1 89 ? -1.361 -9.777 0.796 1.00 98.88 89 ASP A O 1
ATOM 686 N N . ALA A 1 90 ? 0.217 -9.685 2.387 1.00 98.81 90 ALA A N 1
ATOM 687 C CA . ALA A 1 90 ? 1.201 -8.971 1.588 1.00 98.81 90 ALA A CA 1
ATOM 688 C C . ALA A 1 90 ? 2.476 -9.799 1.445 1.00 98.81 90 ALA A C 1
ATOM 690 O O . ALA A 1 90 ? 3.129 -10.128 2.436 1.00 98.81 90 ALA A O 1
ATOM 691 N N . HIS A 1 91 ? 2.859 -10.085 0.205 1.00 98.25 91 HIS A N 1
ATOM 692 C CA . HIS A 1 91 ? 4.058 -10.853 -0.096 1.00 98.25 91 HIS A CA 1
ATOM 693 C C . HIS A 1 91 ? 4.835 -10.266 -1.273 1.00 98.25 91 HIS A C 1
ATOM 695 O O . HIS A 1 91 ? 4.339 -9.451 -2.059 1.00 98.25 91 HIS A O 1
ATOM 701 N N . MET A 1 92 ? 6.098 -10.662 -1.369 1.00 98.06 92 MET A N 1
ATOM 702 C CA . MET A 1 92 ? 6.987 -10.253 -2.449 1.00 98.06 92 MET A CA 1
ATOM 703 C C . MET A 1 92 ? 6.836 -11.192 -3.648 1.00 98.06 92 MET A C 1
ATOM 705 O O . MET A 1 92 ? 6.786 -12.412 -3.488 1.00 98.06 92 MET A O 1
ATOM 709 N N . ALA A 1 93 ? 6.830 -10.651 -4.867 1.00 97.69 93 ALA A N 1
ATOM 710 C CA . ALA A 1 93 ? 6.9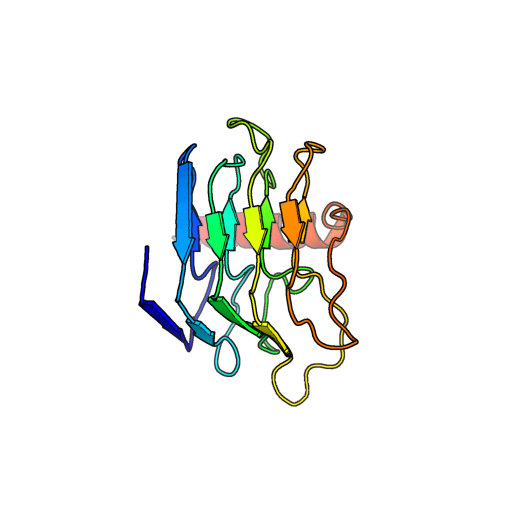82 -11.477 -6.057 1.00 97.69 93 ALA A CA 1
ATOM 711 C C . ALA A 1 93 ? 8.361 -12.161 -6.069 1.00 97.69 93 ALA A C 1
ATOM 713 O O . ALA A 1 93 ? 9.336 -11.708 -5.456 1.00 97.69 93 ALA A O 1
ATOM 714 N N . ARG A 1 94 ? 8.469 -13.263 -6.816 1.00 95.31 94 ARG A N 1
ATOM 715 C CA . ARG A 1 94 ? 9.727 -14.003 -6.956 1.00 95.31 94 ARG A CA 1
ATOM 716 C C . ARG A 1 94 ? 10.848 -13.089 -7.466 1.00 95.31 94 ARG A C 1
ATOM 718 O O . ARG A 1 94 ? 10.687 -12.397 -8.462 1.00 95.31 94 ARG A O 1
ATOM 725 N N . GLY A 1 95 ? 12.009 -13.156 -6.814 1.00 93.62 95 GLY A N 1
ATOM 726 C CA . GLY A 1 95 ? 13.204 -12.402 -7.210 1.00 93.62 95 GLY A CA 1
ATOM 727 C C . GLY A 1 95 ? 13.280 -10.981 -6.646 1.00 93.62 95 GLY A C 1
ATOM 728 O O . GLY A 1 95 ? 14.312 -10.336 -6.803 1.00 93.62 95 GLY A O 1
ATOM 729 N N . VAL A 1 96 ? 12.250 -10.509 -5.938 1.00 96.62 96 VAL A N 1
ATOM 730 C CA . VAL A 1 96 ? 12.313 -9.247 -5.196 1.00 96.62 96 VAL A CA 1
ATOM 731 C C . VAL A 1 96 ? 13.126 -9.451 -3.916 1.00 96.62 96 VAL A C 1
ATOM 733 O O . VAL A 1 96 ? 12.765 -10.242 -3.044 1.00 96.62 96 VAL A O 1
ATOM 736 N N . THR A 1 97 ? 14.261 -8.757 -3.812 1.00 94.19 97 THR A N 1
ATOM 737 C CA . THR A 1 97 ? 15.243 -8.950 -2.728 1.00 94.19 97 THR A CA 1
ATOM 738 C C . THR A 1 97 ? 15.346 -7.778 -1.755 1.00 94.19 97 THR A C 1
ATOM 740 O O . THR A 1 97 ? 15.976 -7.920 -0.707 1.00 94.19 97 THR A O 1
ATOM 743 N N . TRP A 1 98 ? 14.727 -6.640 -2.065 1.00 93.81 98 TRP A N 1
ATOM 744 C CA . TRP A 1 98 ? 14.767 -5.424 -1.252 1.00 93.81 98 TRP A CA 1
ATOM 745 C C . TRP A 1 98 ? 13.634 -5.374 -0.206 1.00 93.81 98 TRP A C 1
ATOM 747 O O . TRP A 1 98 ? 12.621 -6.061 -0.357 1.00 93.81 98 TRP A O 1
ATOM 757 N N . PRO A 1 99 ? 13.791 -4.592 0.881 1.00 95.44 99 PRO A N 1
ATOM 758 C CA . PRO A 1 99 ? 12.768 -4.452 1.916 1.00 95.44 99 PRO A CA 1
ATOM 759 C C . PRO A 1 99 ? 11.648 -3.476 1.522 1.00 95.44 99 PRO A C 1
ATOM 761 O O . PRO A 1 99 ? 11.856 -2.552 0.736 1.00 95.44 99 PRO A O 1
ATOM 764 N N . SER A 1 100 ? 10.474 -3.638 2.135 1.00 96.81 100 SER A N 1
ATOM 765 C CA . SER A 1 100 ? 9.323 -2.733 1.989 1.00 96.81 100 SER A CA 1
ATOM 766 C C . SER A 1 100 ? 8.543 -2.622 3.302 1.00 96.81 100 SER A C 1
ATOM 768 O O . SER A 1 100 ? 8.907 -3.234 4.310 1.00 96.81 100 SER A O 1
ATOM 770 N N . ALA A 1 101 ? 7.448 -1.870 3.293 1.00 97.75 101 ALA A N 1
ATOM 771 C CA . ALA A 1 101 ? 6.501 -1.794 4.395 1.00 97.75 101 ALA A CA 1
ATOM 772 C C . ALA A 1 101 ? 5.058 -1.970 3.918 1.00 97.75 101 ALA A C 1
ATOM 774 O O . ALA A 1 101 ? 4.684 -1.513 2.841 1.00 97.75 101 ALA A O 1
ATOM 775 N N . LEU A 1 102 ? 4.211 -2.584 4.740 1.00 98.44 102 LEU A N 1
ATOM 776 C CA . LEU A 1 102 ? 2.780 -2.638 4.461 1.00 98.44 102 LEU A CA 1
ATOM 777 C C . LEU A 1 102 ? 2.190 -1.219 4.445 1.00 98.44 102 LEU A C 1
ATOM 779 O O . LEU A 1 102 ? 1.470 -0.861 3.514 1.00 98.44 102 LEU A O 1
ATOM 783 N N . LEU A 1 103 ? 2.546 -0.402 5.442 1.00 97.75 103 LEU A N 1
ATOM 784 C CA . LEU A 1 103 ? 2.115 0.986 5.562 1.00 97.75 103 LEU A CA 1
ATOM 785 C C . LEU A 1 103 ? 3.295 1.958 5.657 1.00 97.75 103 LEU A C 1
ATOM 787 O O . LEU A 1 103 ? 4.181 1.820 6.495 1.00 97.75 103 LEU A O 1
ATOM 791 N N . ALA A 1 104 ? 3.207 3.021 4.873 1.00 95.75 104 ALA A N 1
ATOM 792 C CA . ALA A 1 104 ? 3.964 4.251 5.000 1.00 95.75 104 ALA A CA 1
ATOM 793 C C . ALA A 1 104 ? 3.023 5.376 5.482 1.00 95.75 104 ALA A C 1
ATOM 795 O O . ALA A 1 104 ? 2.146 5.810 4.735 1.00 95.75 104 ALA A O 1
ATOM 796 N N . ASP A 1 105 ? 3.170 5.844 6.726 1.00 93.25 105 ASP A N 1
ATOM 797 C CA . ASP A 1 105 ? 2.265 6.844 7.323 1.00 93.25 105 ASP A CA 1
ATOM 798 C C . ASP A 1 105 ? 2.974 8.175 7.597 1.00 93.25 105 ASP A C 1
ATOM 800 O O . ASP A 1 105 ? 3.937 8.228 8.359 1.00 93.25 105 ASP A O 1
ATOM 804 N N . ARG A 1 106 ? 2.472 9.266 7.003 1.00 91.06 106 ARG A N 1
ATOM 805 C CA . ARG A 1 106 ? 2.905 10.645 7.299 1.00 91.06 106 ARG A CA 1
ATOM 806 C C . ARG A 1 106 ? 1.886 11.479 8.062 1.00 91.06 106 ARG A C 1
ATOM 808 O O . ARG A 1 106 ? 2.150 12.638 8.355 1.00 91.06 106 ARG A O 1
ATOM 815 N N . SER A 1 107 ? 0.742 10.903 8.415 1.00 90.38 107 SER A N 1
ATOM 816 C CA . SER A 1 107 ? -0.266 11.605 9.212 1.00 90.38 107 SER A CA 1
ATOM 817 C C . SER A 1 107 ? 0.067 11.635 10.706 1.00 90.38 107 SER A C 1
ATOM 819 O O . SER A 1 107 ? -0.525 12.418 11.438 1.00 90.38 107 SER A O 1
ATOM 821 N N . GLY A 1 108 ? 0.932 10.734 11.192 1.00 84.94 108 GLY A N 1
ATOM 822 C CA . GLY A 1 108 ? 1.269 10.615 12.619 1.00 84.94 108 GLY A CA 1
ATOM 823 C C . GLY A 1 108 ? 0.081 10.268 13.530 1.00 84.94 108 GLY A C 1
ATOM 824 O O . GLY A 1 108 ? 0.188 10.343 14.750 1.00 84.94 108 GLY A O 1
ATOM 825 N N . THR A 1 109 ? -1.072 9.909 12.956 1.00 87.56 109 THR A N 1
ATOM 826 C CA . THR A 1 109 ? -2.294 9.614 13.715 1.00 87.56 109 THR A CA 1
ATOM 827 C C . THR A 1 109 ? -2.406 8.122 14.025 1.00 87.56 109 THR A C 1
ATOM 829 O O . THR A 1 109 ? -1.977 7.307 13.209 1.00 87.56 109 THR A O 1
ATOM 832 N N . PRO A 1 110 ? -3.043 7.720 15.138 1.00 88.19 110 PRO A N 1
ATOM 833 C CA . PRO A 1 110 ? -3.218 6.307 15.465 1.00 88.19 110 PRO A CA 1
ATOM 834 C C . PRO A 1 110 ? -3.907 5.509 14.347 1.00 88.19 110 PRO A C 1
ATOM 836 O O . PRO A 1 110 ? -4.951 5.919 13.826 1.00 88.19 110 PRO A O 1
ATOM 839 N N . LYS A 1 111 ? -3.325 4.353 14.004 1.00 91.75 111 LYS A N 1
ATOM 840 C CA . LYS A 1 111 ? -3.833 3.389 13.015 1.00 91.75 111 LYS A CA 1
ATOM 841 C C . LYS A 1 111 ? -4.174 2.065 13.677 1.00 91.75 111 LYS A C 1
ATOM 843 O O . LYS A 1 111 ? -3.541 1.676 14.653 1.00 91.75 111 LYS A O 1
ATOM 848 N N . GLN A 1 112 ? -5.137 1.350 13.107 1.00 96.00 112 GLN A N 1
ATOM 849 C CA . GLN A 1 112 ? -5.423 -0.028 13.498 1.00 96.00 112 GLN A CA 1
ATOM 850 C C . GLN A 1 112 ? -4.797 -0.970 12.474 1.00 96.00 112 GLN A C 1
ATOM 852 O O . GLN A 1 112 ? -5.379 -1.197 11.416 1.00 96.00 112 GLN A O 1
ATOM 857 N N . ILE A 1 113 ? -3.609 -1.489 12.775 1.00 96.81 113 ILE A N 1
ATOM 858 C CA . ILE A 1 113 ? -2.854 -2.378 11.883 1.00 96.81 113 ILE A CA 1
ATOM 859 C C . ILE A 1 113 ? -2.799 -3.746 12.543 1.00 96.81 113 ILE A C 1
ATOM 861 O O . ILE A 1 113 ? -1.978 -3.973 13.426 1.00 96.81 113 ILE A O 1
ATOM 865 N N . VAL A 1 114 ? -3.728 -4.624 12.178 1.00 97.19 114 VAL A N 1
ATOM 866 C CA . VAL A 1 114 ? -3.990 -5.857 12.936 1.00 97.19 114 VAL A CA 1
ATOM 867 C C . VAL A 1 114 ? -4.145 -7.056 12.011 1.00 97.19 114 VAL A C 1
ATOM 869 O O . VAL A 1 114 ? -4.677 -6.930 10.913 1.00 97.19 114 VAL A O 1
ATOM 872 N N . ASP A 1 115 ? -3.671 -8.218 12.448 1.00 98.12 115 ASP A N 1
ATOM 873 C CA . ASP A 1 115 ? -3.874 -9.508 11.773 1.00 98.12 115 ASP A CA 1
ATOM 874 C C . ASP A 1 115 ? -3.429 -9.558 10.300 1.00 98.12 115 ASP A C 1
ATOM 876 O O . ASP A 1 115 ? -3.925 -10.366 9.520 1.00 98.12 115 ASP A O 1
ATOM 880 N N . ASN A 1 116 ? -2.503 -8.688 9.887 1.00 98.69 116 ASN A N 1
ATOM 881 C CA . ASN A 1 116 ? -1.945 -8.744 8.539 1.00 98.69 116 ASN A CA 1
ATOM 882 C C . ASN A 1 116 ? -0.862 -9.823 8.478 1.00 98.69 116 ASN A C 1
ATOM 884 O O . ASN A 1 116 ? 0.048 -9.842 9.310 1.00 98.69 116 ASN A O 1
ATOM 888 N N . ARG A 1 117 ? -0.929 -10.679 7.459 1.00 98.75 117 ARG A N 1
ATOM 889 C CA . ARG A 1 117 ? 0.156 -11.590 7.108 1.00 98.75 117 ARG A CA 1
ATOM 890 C C . ARG A 1 117 ? 1.109 -10.854 6.177 1.00 98.75 117 ARG A C 1
ATOM 892 O O . ARG A 1 117 ? 0.691 -10.359 5.135 1.00 98.75 117 ARG A O 1
ATOM 899 N N . ILE A 1 118 ? 2.371 -10.755 6.575 1.00 98.31 118 ILE A N 1
ATOM 900 C CA . ILE A 1 118 ? 3.402 -10.071 5.797 1.00 98.31 118 ILE A CA 1
ATOM 901 C C . ILE A 1 118 ? 4.645 -10.953 5.694 1.00 98.31 118 ILE A C 1
ATOM 903 O O . ILE A 1 118 ? 5.038 -11.593 6.671 1.00 98.31 118 ILE A O 1
ATOM 907 N N . ASP A 1 119 ? 5.263 -10.984 4.517 1.00 96.38 119 ASP A N 1
ATOM 908 C CA . ASP A 1 119 ? 6.548 -11.660 4.321 1.00 96.38 119 ASP A CA 1
ATOM 909 C C . ASP A 1 119 ? 7.657 -11.053 5.195 1.00 96.38 119 ASP A C 1
ATOM 911 O O . ASP A 1 119 ? 7.632 -9.876 5.548 1.00 96.38 119 ASP A O 1
ATOM 915 N N . SER A 1 120 ? 8.717 -11.826 5.453 1.00 94.69 120 SER A N 1
ATOM 916 C CA . SER A 1 120 ? 9.843 -11.435 6.324 1.00 94.69 120 SER A CA 1
ATOM 917 C C . SER A 1 120 ? 10.593 -10.159 5.913 1.00 94.69 120 SER A C 1
ATOM 919 O O . SER A 1 120 ? 11.332 -9.591 6.715 1.00 94.69 120 SER A O 1
ATOM 921 N N . ARG A 1 121 ? 10.426 -9.698 4.668 1.00 94.69 121 ARG A N 1
ATOM 922 C CA . ARG A 1 121 ? 11.034 -8.463 4.134 1.00 94.69 121 ARG A CA 1
ATOM 923 C C . ARG A 1 121 ? 10.108 -7.250 4.205 1.00 94.69 121 ARG A C 1
ATOM 925 O O . ARG A 1 121 ? 10.510 -6.156 3.810 1.00 94.69 121 ARG A O 1
ATOM 932 N N . ILE A 1 122 ? 8.881 -7.438 4.675 1.00 97.81 122 ILE A N 1
ATOM 933 C CA . ILE A 1 122 ? 7.870 -6.397 4.791 1.00 97.81 122 ILE A CA 1
ATOM 934 C C . ILE A 1 122 ? 7.757 -6.029 6.265 1.00 97.81 122 ILE A C 1
ATOM 936 O O . ILE A 1 122 ? 7.453 -6.862 7.115 1.00 97.81 122 ILE A O 1
ATOM 940 N N . LYS A 1 123 ? 8.001 -4.761 6.582 1.00 96.69 123 LYS A N 1
ATOM 941 C CA . LYS A 1 123 ? 7.716 -4.215 7.911 1.00 96.69 123 LYS A CA 1
ATOM 942 C C . LYS A 1 123 ? 6.230 -3.847 8.012 1.00 96.69 123 LYS A C 1
ATOM 944 O O . LYS A 1 123 ? 5.658 -3.414 7.014 1.00 96.69 123 LYS A O 1
ATOM 949 N N . PRO A 1 124 ? 5.588 -3.934 9.189 1.00 95.19 124 PRO A N 1
ATOM 950 C CA . PRO A 1 124 ? 4.202 -3.486 9.337 1.00 95.19 124 PRO A CA 1
ATOM 951 C C . PRO A 1 124 ? 4.028 -1.999 9.002 1.00 95.19 124 PRO A C 1
ATOM 953 O O . PRO A 1 124 ? 3.116 -1.621 8.270 1.00 95.19 124 PRO A O 1
ATOM 956 N N . VAL A 1 125 ? 4.936 -1.164 9.511 1.00 93.62 125 VAL A N 1
ATOM 957 C CA . VAL A 1 125 ? 4.949 0.284 9.293 1.00 93.62 125 VAL A CA 1
ATOM 958 C C . VAL A 1 125 ? 6.378 0.740 9.042 1.00 93.62 125 VAL A C 1
ATOM 960 O O . VAL A 1 125 ? 7.306 0.280 9.709 1.00 93.62 125 VAL A O 1
ATOM 963 N N . SER A 1 126 ? 6.551 1.661 8.104 1.00 86.81 126 SER A N 1
ATOM 964 C CA . SER A 1 126 ? 7.740 2.502 8.000 1.00 86.81 126 SER A CA 1
ATOM 965 C C . SER A 1 126 ? 7.359 3.958 8.226 1.00 86.81 126 SER A C 1
ATOM 967 O O . SER A 1 126 ? 6.360 4.431 7.675 1.00 86.81 126 SER A O 1
ATOM 969 N N . GLU A 1 127 ? 8.202 4.697 8.938 1.00 63.28 127 GLU A N 1
ATOM 970 C CA . GLU A 1 127 ? 8.261 6.143 8.749 1.00 63.28 127 GLU A CA 1
ATOM 971 C C . GLU A 1 127 ? 8.753 6.391 7.321 1.00 63.28 127 GLU A C 1
ATOM 973 O O . GLU A 1 127 ? 9.732 5.780 6.884 1.00 63.28 127 GLU A O 1
ATOM 978 N N . ILE A 1 128 ? 8.049 7.222 6.548 1.00 57.72 128 ILE A N 1
ATOM 979 C CA . ILE A 1 128 ? 8.557 7.579 5.224 1.00 57.72 128 ILE A CA 1
ATOM 980 C C . ILE A 1 128 ? 9.814 8.419 5.443 1.00 57.72 128 ILE A C 1
ATOM 982 O O . ILE A 1 128 ? 9.693 9.608 5.747 1.00 57.72 128 ILE A O 1
ATOM 986 N N . GLU A 1 129 ? 11.001 7.843 5.220 1.00 47.75 129 GLU A N 1
ATOM 987 C CA . GLU A 1 129 ? 12.163 8.642 4.835 1.00 47.75 129 GLU A CA 1
ATOM 988 C C . GLU A 1 129 ? 11.711 9.485 3.649 1.00 47.75 129 GLU A C 1
ATOM 990 O O . GLU A 1 129 ? 11.365 8.971 2.579 1.00 47.75 129 GLU A O 1
ATOM 995 N N . ALA A 1 130 ? 11.591 10.794 3.867 1.00 45.91 130 ALA A N 1
ATOM 996 C CA . ALA A 1 130 ? 11.207 11.699 2.806 1.00 45.91 130 ALA A CA 1
ATOM 997 C C . ALA A 1 130 ? 12.141 11.434 1.615 1.00 45.91 130 ALA A C 1
ATOM 999 O O . ALA A 1 130 ? 13.337 11.271 1.860 1.00 45.91 130 ALA A O 1
ATOM 1000 N N . PRO A 1 131 ? 11.637 11.367 0.362 1.00 48.19 131 PRO A N 1
ATOM 1001 C CA . PRO A 1 131 ? 12.466 10.965 -0.766 1.00 48.19 131 PRO A CA 1
ATOM 1002 C C . PRO A 1 131 ? 13.756 11.769 -0.719 1.00 48.19 131 PRO A C 1
ATOM 1004 O O . PRO A 1 131 ? 13.702 13.004 -0.595 1.00 48.19 131 PRO A O 1
ATOM 1007 N N . GLY A 1 132 ? 14.884 11.053 -0.720 1.00 47.28 132 GLY A N 1
ATOM 1008 C CA . GLY A 1 132 ? 16.203 11.662 -0.668 1.00 47.28 132 GLY A CA 1
ATOM 1009 C C . GLY A 1 132 ? 16.298 12.752 -1.729 1.00 47.28 132 GLY A C 1
ATOM 1010 O O . GLY A 1 132 ? 15.633 12.688 -2.768 1.00 47.28 132 GLY A O 1
ATOM 1011 N N . PHE A 1 133 ? 17.088 13.788 -1.459 1.00 48.59 133 PHE A N 1
ATOM 1012 C CA . PHE A 1 133 ? 17.221 14.955 -2.336 1.00 48.59 133 PHE A CA 1
ATOM 1013 C C . PHE A 1 133 ? 17.378 14.573 -3.823 1.00 48.59 133 PHE A C 1
ATOM 1015 O O . PHE A 1 133 ? 16.732 15.152 -4.694 1.00 48.59 133 PHE A O 1
ATOM 1022 N N . THR A 1 134 ? 18.145 13.520 -4.104 1.00 51.25 134 THR A N 1
ATOM 1023 C CA . THR A 1 134 ? 18.375 12.951 -5.439 1.00 51.25 134 THR A CA 1
ATOM 1024 C C . THR A 1 134 ? 17.116 12.421 -6.127 1.00 51.25 134 THR A C 1
ATOM 1026 O O . THR A 1 134 ? 16.927 12.686 -7.315 1.00 51.25 134 THR A O 1
ATOM 1029 N N . THR A 1 135 ? 16.235 11.717 -5.414 1.00 60.06 135 THR A N 1
ATOM 1030 C CA . THR A 1 135 ? 14.962 11.214 -5.959 1.00 60.06 135 THR A CA 1
ATOM 1031 C C . THR A 1 135 ? 14.043 12.378 -6.325 1.00 60.06 135 THR A C 1
ATOM 1033 O O . THR A 1 135 ? 13.531 12.430 -7.440 1.00 60.06 135 THR A O 1
ATOM 1036 N N . ARG A 1 136 ? 13.949 13.399 -5.458 1.00 62.34 136 ARG A N 1
ATOM 1037 C CA . ARG A 1 136 ? 13.153 14.609 -5.743 1.00 62.34 136 ARG A CA 1
ATOM 1038 C C . ARG A 1 136 ? 13.658 15.367 -6.966 1.00 62.34 136 ARG A C 1
ATOM 1040 O O . ARG A 1 136 ? 12.857 15.858 -7.755 1.00 62.34 136 ARG A O 1
ATOM 1047 N N . VAL A 1 137 ? 14.977 15.477 -7.126 1.00 67.81 137 VAL A N 1
ATOM 1048 C CA . VAL A 1 137 ? 15.585 16.148 -8.283 1.00 67.81 137 VAL A CA 1
ATOM 1049 C C . VAL A 1 137 ? 15.298 15.377 -9.571 1.00 67.81 137 VAL A C 1
ATOM 1051 O O . VAL A 1 137 ? 14.912 15.995 -10.561 1.00 67.81 137 VAL A O 1
ATOM 1054 N N . LYS A 1 138 ? 15.419 14.043 -9.561 1.00 69.75 138 LYS A N 1
ATOM 1055 C CA . LYS A 1 138 ? 15.106 13.203 -10.728 1.00 69.75 138 LYS A CA 1
ATOM 1056 C C . LYS A 1 138 ? 13.641 13.312 -11.142 1.00 69.75 138 LYS A C 1
ATOM 1058 O O . LYS A 1 138 ? 13.372 13.519 -12.323 1.00 69.75 138 LYS A O 1
ATOM 1063 N N . ASP A 1 139 ? 12.713 13.232 -10.196 1.00 64.94 139 ASP A N 1
ATOM 1064 C CA . ASP A 1 139 ? 11.279 13.314 -10.499 1.00 64.94 139 ASP A CA 1
ATOM 1065 C C . ASP A 1 139 ? 10.895 14.700 -11.019 1.00 64.94 139 ASP A C 1
ATOM 1067 O O . ASP A 1 139 ? 10.144 14.832 -11.986 1.00 64.94 139 ASP A O 1
ATOM 1071 N N . ARG A 1 140 ? 11.492 15.749 -10.445 1.00 69.94 140 ARG A N 1
ATOM 1072 C CA . ARG A 1 140 ? 11.285 17.125 -10.891 1.00 69.94 140 ARG A CA 1
ATOM 1073 C C . ARG A 1 140 ? 11.874 17.375 -12.285 1.00 69.94 140 ARG A C 1
ATOM 1075 O O . ARG A 1 140 ? 11.243 18.049 -13.092 1.00 69.94 140 ARG A O 1
ATOM 1082 N N . LEU A 1 141 ? 13.036 16.800 -12.599 1.00 77.69 141 LEU A N 1
ATOM 1083 C CA . LEU A 1 141 ? 13.618 16.848 -13.946 1.00 77.69 141 LEU A CA 1
ATOM 1084 C C . LEU A 1 141 ? 12.744 16.115 -14.965 1.00 77.69 141 LEU A C 1
ATOM 1086 O O . LEU A 1 141 ? 12.450 16.682 -16.013 1.00 77.69 141 LEU A O 1
ATOM 1090 N N . ARG A 1 142 ? 12.269 14.903 -14.650 1.00 72.88 142 ARG A N 1
ATOM 1091 C CA . ARG A 1 142 ? 11.337 14.161 -15.518 1.00 72.88 142 ARG A CA 1
ATOM 1092 C C . ARG A 1 142 ? 10.059 14.951 -15.787 1.00 72.88 142 ARG A C 1
ATOM 1094 O O . ARG A 1 142 ? 9.613 14.998 -16.926 1.00 72.88 142 ARG A O 1
ATOM 1101 N N . TYR A 1 143 ? 9.514 15.602 -14.761 1.00 67.94 143 TYR A N 1
ATOM 1102 C CA . TYR A 1 143 ? 8.324 16.442 -14.878 1.00 67.94 143 TYR A CA 1
ATOM 1103 C C . TYR A 1 143 ? 8.520 17.652 -15.801 1.00 67.94 143 TYR A C 1
ATOM 1105 O O . TYR A 1 143 ? 7.629 17.987 -16.574 1.00 67.94 143 TYR A O 1
ATOM 1113 N N . TYR A 1 144 ? 9.668 18.330 -15.733 1.00 76.31 144 TYR A N 1
ATOM 1114 C CA . TYR A 1 144 ? 9.941 19.443 -16.647 1.00 76.31 144 TYR A CA 1
ATOM 1115 C C . TYR A 1 144 ? 10.215 18.960 -18.068 1.00 76.31 144 TYR A C 1
ATOM 1117 O O . TYR A 1 144 ? 9.743 19.577 -19.018 1.00 76.31 144 TYR A O 1
ATOM 1125 N N . LEU A 1 145 ? 10.925 17.840 -18.217 1.00 80.50 145 LEU A N 1
ATOM 1126 C CA . LEU A 1 145 ? 11.190 17.246 -19.522 1.00 80.50 145 LEU A CA 1
ATOM 1127 C C . LEU A 1 145 ? 9.893 16.812 -20.208 1.00 80.50 145 LEU A C 1
ATOM 1129 O O . LEU A 1 145 ? 9.700 17.159 -21.363 1.00 80.50 145 LEU A O 1
ATOM 1133 N N . SER A 1 146 ? 8.950 16.173 -19.512 1.00 76.81 146 SER A N 1
ATOM 1134 C CA . SER A 1 146 ? 7.660 15.797 -20.117 1.00 76.81 146 SER A CA 1
ATOM 1135 C C . SER A 1 146 ? 6.810 16.992 -20.564 1.00 76.81 146 SER A C 1
ATOM 1137 O O . SER A 1 146 ? 5.912 16.829 -21.382 1.00 76.81 146 SER A O 1
ATOM 1139 N N . ARG A 1 147 ? 7.103 18.195 -20.056 1.00 76.94 147 ARG A N 1
ATOM 1140 C CA . ARG A 1 147 ? 6.395 19.444 -20.365 1.00 76.94 147 ARG A CA 1
ATOM 1141 C C . ARG A 1 147 ? 7.072 20.300 -21.437 1.00 76.94 147 ARG A C 1
ATOM 1143 O O . ARG A 1 147 ? 6.519 21.320 -21.824 1.00 76.94 147 ARG A O 1
ATOM 1150 N N . LEU A 1 148 ? 8.270 19.910 -21.870 1.00 71.75 148 LEU A N 1
ATOM 1151 C CA . LEU A 1 148 ? 9.016 20.543 -22.962 1.00 71.75 148 LEU A CA 1
ATOM 1152 C C . LEU A 1 148 ? 8.838 19.806 -24.297 1.00 71.75 148 LEU A C 1
ATOM 1154 O O . LEU A 1 148 ? 9.222 20.333 -25.335 1.00 71.75 148 LEU A O 1
ATOM 115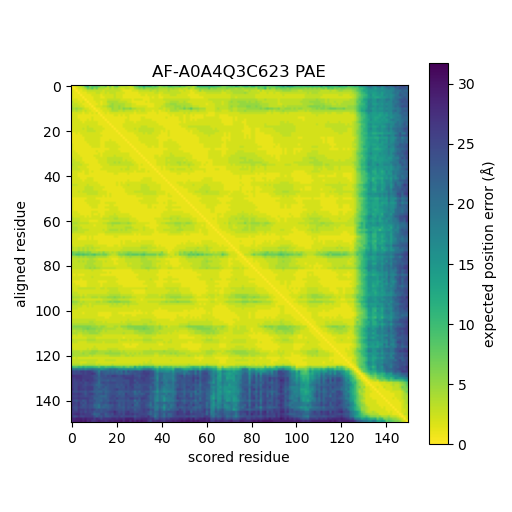8 N N . ILE A 1 149 ? 8.290 18.589 -24.264 1.00 66.44 149 ILE A N 1
ATOM 1159 C CA . ILE A 1 149 ? 8.124 17.710 -25.431 1.00 66.44 149 ILE A CA 1
ATOM 1160 C C . ILE A 1 149 ? 6.627 17.511 -25.768 1.00 66.44 149 ILE A C 1
ATOM 116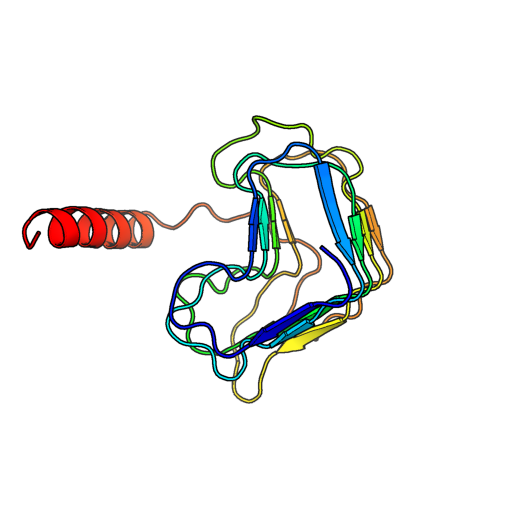2 O O . ILE A 1 149 ? 6.280 16.585 -26.497 1.00 66.44 149 ILE A O 1
ATOM 1166 N N . GLY A 1 150 ? 5.741 18.349 -25.215 1.00 49.50 150 GLY A N 1
ATOM 1167 C CA . GLY A 1 150 ? 4.289 18.324 -25.424 1.00 49.50 150 GLY A CA 1
ATOM 1168 C C . GLY A 1 150 ? 3.730 19.700 -25.737 1.00 49.50 150 GLY A C 1
ATOM 1169 O O . GLY A 1 150 ? 4.337 20.691 -25.273 1.00 49.50 150 GLY A O 1
#